Protein AF-A0A656Z6T0-F1 (afdb_monomer_lite)

pLDDT: mean 86.81, std 19.66, range [35.59, 98.38]

Structure (mmCIF, N/CA/C/O backbone):
data_AF-A0A656Z6T0-F1
#
_entry.id   AF-A0A656Z6T0-F1
#
loop_
_atom_site.group_PDB
_atom_site.id
_atom_site.type_symbol
_atom_site.label_atom_id
_atom_site.label_alt_id
_atom_site.label_comp_id
_atom_site.label_asym_id
_atom_site.label_entity_id
_atom_site.label_seq_id
_atom_site.pdbx_PDB_ins_code
_atom_site.Cartn_x
_atom_site.Cartn_y
_atom_site.Cartn_z
_atom_site.occupancy
_atom_site.B_iso_or_equiv
_atom_site.auth_seq_id
_atom_site.auth_comp_id
_atom_site.auth_asym_id
_atom_site.auth_atom_id
_atom_site.pdbx_PDB_model_num
ATOM 1 N N . MET A 1 1 ? 10.532 -8.068 4.427 1.00 90.19 1 MET A N 1
ATOM 2 C CA . MET A 1 1 ? 10.777 -6.646 4.112 1.00 90.19 1 MET A CA 1
ATOM 3 C C . MET A 1 1 ? 11.010 -6.548 2.619 1.00 90.19 1 MET A C 1
ATOM 5 O O . MET A 1 1 ? 11.572 -7.486 2.064 1.00 90.19 1 MET A O 1
ATOM 9 N N . THR A 1 2 ? 10.521 -5.486 1.994 1.00 96.12 2 THR A N 1
ATOM 10 C CA . THR A 1 2 ? 10.571 -5.243 0.544 1.00 96.12 2 THR A CA 1
ATOM 11 C C . THR A 1 2 ? 11.079 -3.828 0.294 1.00 96.12 2 THR A C 1
ATOM 13 O O . THR A 1 2 ? 11.081 -3.019 1.220 1.00 96.12 2 THR A O 1
ATOM 16 N N . ASP A 1 3 ? 11.514 -3.544 -0.933 1.00 96.75 3 ASP A N 1
ATOM 17 C CA . ASP A 1 3 ? 12.108 -2.248 -1.282 1.00 96.75 3 ASP A CA 1
ATOM 18 C C . ASP A 1 3 ? 11.068 -1.148 -1.525 1.00 96.75 3 ASP A C 1
ATOM 20 O O . ASP A 1 3 ? 11.319 0.002 -1.187 1.00 96.75 3 ASP A O 1
ATOM 24 N N . PHE A 1 4 ? 9.907 -1.505 -2.086 1.00 97.25 4 PHE A N 1
ATOM 25 C CA . PHE A 1 4 ? 8.810 -0.578 -2.368 1.00 97.25 4 PHE A CA 1
ATOM 26 C C . PHE A 1 4 ? 7.477 -1.134 -1.872 1.00 97.25 4 PHE A C 1
ATOM 28 O O . PHE A 1 4 ? 7.248 -2.350 -1.905 1.00 97.25 4 PHE A O 1
ATOM 35 N N . ILE A 1 5 ? 6.591 -0.241 -1.439 1.00 97.94 5 ILE A N 1
ATOM 36 C CA . ILE A 1 5 ? 5.239 -0.554 -0.983 1.00 97.94 5 ILE A CA 1
ATOM 37 C C . ILE A 1 5 ? 4.252 0.384 -1.679 1.00 97.94 5 ILE A C 1
ATOM 39 O O . ILE A 1 5 ? 4.283 1.600 -1.495 1.00 97.94 5 ILE A O 1
ATOM 43 N N . PHE A 1 6 ? 3.327 -0.195 -2.442 1.00 97.94 6 PHE A N 1
ATOM 44 C CA . PHE A 1 6 ? 2.215 0.525 -3.056 1.00 97.94 6 PHE A CA 1
ATOM 45 C C . PHE A 1 6 ? 0.888 0.075 -2.464 1.00 97.94 6 PHE A C 1
ATOM 47 O O . PHE A 1 6 ? 0.678 -1.110 -2.208 1.00 97.94 6 PHE A O 1
ATOM 54 N N . MET A 1 7 ? -0.001 1.039 -2.254 1.00 98.38 7 MET A N 1
ATOM 55 C CA . MET A 1 7 ? -1.310 0.834 -1.645 1.00 98.38 7 MET A CA 1
ATOM 56 C C . MET A 1 7 ? -2.428 1.309 -2.575 1.00 98.38 7 MET A C 1
ATOM 58 O O . MET A 1 7 ? -2.225 2.176 -3.424 1.00 98.38 7 MET A O 1
ATOM 62 N N . VAL A 1 8 ? -3.625 0.760 -2.391 1.00 98.25 8 VAL A N 1
ATOM 63 C CA . VAL A 1 8 ? -4.841 1.193 -3.091 1.00 98.25 8 VAL A CA 1
ATOM 64 C C . VAL A 1 8 ? -5.729 1.947 -2.107 1.00 98.25 8 VAL A C 1
ATOM 66 O O . VAL A 1 8 ? -5.941 1.494 -0.977 1.00 98.25 8 VAL A O 1
ATOM 69 N N . ARG A 1 9 ? -6.194 3.132 -2.505 1.00 97.44 9 ARG A N 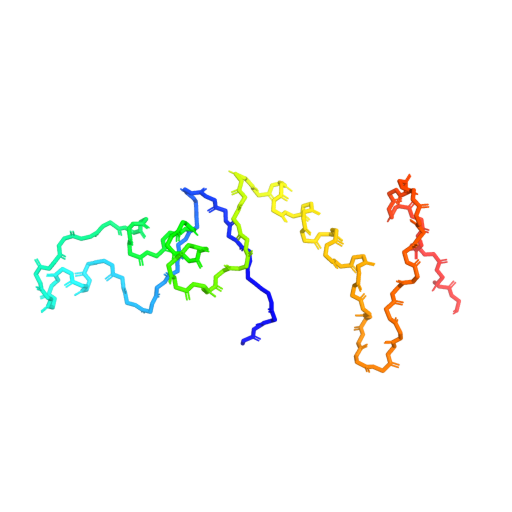1
ATOM 70 C CA . ARG A 1 9 ? -7.038 3.992 -1.669 1.00 97.44 9 ARG A CA 1
ATOM 71 C C . ARG A 1 9 ? -8.354 3.289 -1.345 1.00 97.44 9 ARG A C 1
ATOM 73 O O . ARG A 1 9 ? -8.877 2.541 -2.162 1.00 97.44 9 ARG A O 1
ATOM 80 N N . ASP A 1 10 ? -8.845 3.505 -0.128 1.00 96.00 10 ASP A N 1
ATOM 81 C CA . ASP A 1 10 ? -10.138 3.024 0.381 1.00 96.00 10 ASP A CA 1
ATOM 82 C C . ASP A 1 10 ? -10.362 1.495 0.388 1.00 96.00 10 ASP A C 1
ATOM 84 O O . ASP A 1 10 ? -11.413 1.032 0.829 1.00 96.00 10 ASP A O 1
ATOM 88 N N . SER A 1 11 ? -9.390 0.692 -0.059 1.00 96.44 11 SER A N 1
ATOM 89 C CA . SER A 1 11 ? -9.484 -0.774 -0.103 1.00 96.44 11 SER A CA 1
ATOM 90 C C . SER A 1 11 ? -8.329 -1.495 0.597 1.00 96.44 11 SER A C 1
ATOM 92 O O . SER A 1 11 ? -8.413 -2.704 0.825 1.00 96.44 11 SER A O 1
ATOM 94 N N . SER A 1 12 ? -7.257 -0.782 0.966 1.00 96.81 12 SER A N 1
ATOM 95 C CA . SER A 1 12 ? -6.075 -1.360 1.613 1.00 96.81 12 SER A CA 1
ATOM 96 C C . SER A 1 12 ? -5.711 -0.651 2.921 1.00 96.81 12 SER A C 1
ATOM 98 O O . SER A 1 12 ? -5.711 0.577 3.004 1.00 96.81 12 SER A O 1
ATOM 100 N N . TYR A 1 13 ? -5.359 -1.444 3.939 1.00 97.31 13 TYR A N 1
ATOM 101 C CA . TYR A 1 13 ? -4.990 -0.968 5.274 1.00 97.31 13 TYR A CA 1
ATOM 102 C C . TYR A 1 13 ? -3.820 -1.784 5.828 1.00 97.31 13 TYR A C 1
ATOM 104 O O . TYR A 1 13 ? -3.779 -3.003 5.646 1.00 97.31 13 TYR A O 1
ATOM 112 N N . MET A 1 14 ? -2.892 -1.141 6.537 1.00 97.69 14 MET A N 1
ATOM 113 C CA . MET A 1 14 ? -1.803 -1.818 7.245 1.00 97.69 14 MET A CA 1
ATOM 114 C C . MET A 1 14 ? -1.636 -1.267 8.663 1.00 97.69 14 MET A C 1
ATOM 116 O O . MET A 1 14 ? -1.623 -0.068 8.893 1.00 97.69 14 MET A O 1
ATOM 120 N N . PHE A 1 15 ? -1.487 -2.147 9.646 1.00 96.88 15 PHE A N 1
ATOM 121 C CA . PHE A 1 15 ? -1.166 -1.777 11.024 1.00 96.88 15 PHE A CA 1
ATOM 122 C C . PHE A 1 15 ? -0.644 -3.007 11.767 1.00 96.88 15 PHE A C 1
ATOM 124 O O . PHE A 1 15 ? -0.985 -4.139 11.430 1.00 96.88 15 PHE A O 1
ATOM 131 N N . VAL A 1 16 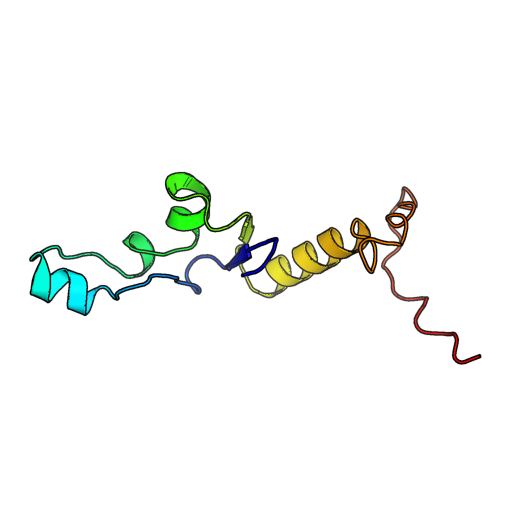? 0.180 -2.792 12.794 1.00 96.44 16 VAL A N 1
ATOM 132 C CA . VAL A 1 16 ? 0.663 -3.886 13.657 1.00 96.44 16 VAL A CA 1
ATOM 133 C C . VAL A 1 16 ? -0.462 -4.398 14.559 1.00 96.44 16 VAL A C 1
ATOM 135 O O . VAL A 1 16 ? -0.612 -5.600 14.754 1.00 96.44 16 VAL A O 1
ATOM 138 N N . THR A 1 17 ? -1.278 -3.478 15.071 1.00 96.19 17 THR A N 1
ATOM 139 C CA . THR A 1 17 ? -2.378 -3.752 15.996 1.00 96.19 17 THR A CA 1
ATOM 140 C C . THR A 1 17 ? -3.631 -3.053 15.488 1.00 96.19 17 THR A C 1
ATOM 142 O O . THR A 1 17 ? -3.571 -1.877 15.139 1.00 96.19 17 THR A O 1
ATOM 145 N N . GLY A 1 18 ? -4.752 -3.773 15.424 1.00 95.56 18 GLY A N 1
ATOM 146 C CA . GLY A 1 18 ? -5.986 -3.265 14.823 1.00 95.56 18 GLY A CA 1
ATOM 147 C C . GLY A 1 18 ? -6.792 -2.293 15.695 1.00 95.56 18 GLY A C 1
ATOM 148 O O . GLY A 1 18 ? -6.560 -2.209 16.905 1.00 95.56 18 GLY A O 1
ATOM 149 N N . PRO A 1 19 ? -7.784 -1.602 15.098 1.00 95.75 19 PRO A N 1
ATOM 150 C CA . PRO A 1 19 ? -8.566 -0.557 15.764 1.00 95.75 19 PRO A CA 1
ATOM 151 C C . PRO A 1 19 ? -9.298 -1.021 17.028 1.00 95.75 19 PRO A C 1
ATOM 153 O O . PRO A 1 19 ? -9.352 -0.289 18.012 1.00 95.75 19 PRO A O 1
ATOM 156 N N . ASP A 1 20 ? -9.813 -2.253 17.043 1.00 95.75 20 ASP A N 1
ATOM 157 C CA . ASP A 1 20 ? -10.531 -2.799 18.204 1.00 95.75 20 ASP A CA 1
ATOM 158 C C . ASP A 1 20 ? -9.618 -2.960 19.428 1.00 95.75 20 ASP A C 1
ATOM 160 O O . ASP A 1 20 ? -10.018 -2.714 20.570 1.00 95.75 20 ASP A O 1
ATOM 164 N N . VAL A 1 21 ? -8.359 -3.337 19.196 1.00 96.69 21 VAL A N 1
ATOM 165 C CA . VAL A 1 21 ? -7.363 -3.462 20.265 1.00 96.69 21 VAL A CA 1
ATOM 166 C C . VAL A 1 21 ? -6.911 -2.080 20.735 1.00 96.69 21 VAL A C 1
ATOM 168 O O . VAL A 1 21 ? -6.796 -1.860 21.937 1.00 96.69 21 VAL A O 1
ATOM 171 N N . VAL A 1 22 ? -6.731 -1.123 19.818 1.00 95.81 22 VAL A N 1
ATOM 172 C CA . VAL A 1 22 ? -6.463 0.279 20.181 1.00 95.81 22 VAL A CA 1
ATOM 173 C C . VAL A 1 22 ? -7.583 0.803 21.082 1.00 95.81 22 VAL A C 1
ATOM 175 O O . VAL A 1 22 ? -7.319 1.236 22.200 1.00 95.81 22 VAL A O 1
ATOM 178 N N . LYS A 1 23 ? -8.845 0.627 20.681 1.00 95.06 23 LYS A N 1
ATOM 179 C CA . LYS A 1 23 ? -10.005 1.055 21.469 1.00 95.06 23 LYS A CA 1
ATOM 180 C C . LYS A 1 23 ? -10.038 0.449 22.867 1.00 95.06 23 LYS A C 1
ATOM 182 O O . LYS A 1 23 ? -10.332 1.150 23.827 1.00 95.06 23 LYS A O 1
ATOM 187 N N . THR A 1 24 ? -9.761 -0.843 22.999 1.00 95.94 24 THR A N 1
ATOM 188 C CA . THR A 1 24 ? -9.836 -1.524 24.301 1.00 95.9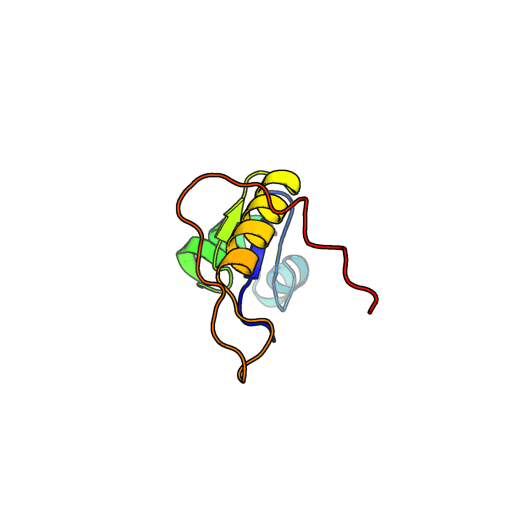4 24 THR A CA 1
ATOM 189 C C . THR A 1 24 ? -8.679 -1.178 25.236 1.00 95.94 24 THR A C 1
ATOM 191 O O . THR A 1 24 ? -8.879 -1.154 26.448 1.00 95.94 24 THR A O 1
ATOM 194 N N . VAL A 1 25 ? -7.489 -0.890 24.702 1.00 96.88 25 VAL A N 1
ATOM 195 C CA . VAL A 1 25 ? -6.287 -0.620 25.509 1.00 96.88 25 VAL A CA 1
ATOM 196 C C . VAL A 1 25 ? -6.114 0.869 25.813 1.00 96.88 25 VAL A C 1
ATOM 198 O O . VAL A 1 25 ? -5.721 1.219 26.924 1.00 96.88 25 VAL A O 1
ATOM 201 N N . THR A 1 26 ? -6.406 1.751 24.855 1.00 94.00 26 THR A N 1
ATOM 202 C CA . THR A 1 26 ? -6.160 3.199 24.981 1.00 94.00 26 THR A CA 1
ATOM 203 C C . THR A 1 26 ? -7.437 4.0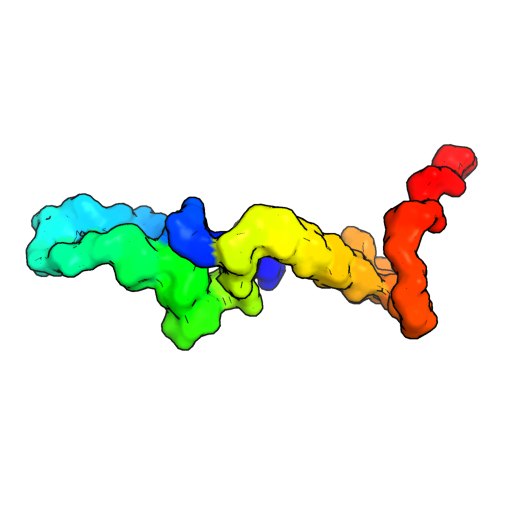25 25.131 1.00 94.00 26 THR A C 1
ATOM 205 O O . THR A 1 26 ? -7.350 5.202 25.465 1.00 94.00 26 THR A O 1
ATOM 208 N N . ASN A 1 27 ? -8.621 3.426 24.947 1.00 93.19 27 ASN A N 1
ATOM 209 C CA . ASN A 1 27 ? -9.916 4.120 24.848 1.00 93.19 27 ASN A CA 1
ATOM 210 C C . ASN A 1 27 ? -10.027 5.097 23.661 1.00 93.19 27 ASN A C 1
ATOM 212 O O . ASN A 1 27 ? -10.960 5.900 23.614 1.00 93.19 27 ASN A O 1
ATOM 216 N N . GLU A 1 28 ? -9.129 5.020 22.677 1.00 93.81 28 GLU A N 1
ATOM 217 C CA . GLU A 1 28 ? -9.208 5.826 21.457 1.00 93.81 28 GLU A CA 1
ATOM 218 C C . GLU A 1 28 ? -10.084 5.137 20.402 1.00 93.81 28 GLU A C 1
ATOM 220 O O . GLU A 1 28 ? -9.899 3.963 20.079 1.00 93.81 28 GLU A O 1
ATOM 225 N N . ILE A 1 29 ? -11.050 5.870 19.843 1.00 94.50 29 ILE A N 1
ATOM 226 C CA . ILE A 1 29 ? -11.874 5.388 18.731 1.00 94.50 29 ILE A CA 1
ATOM 227 C C . ILE A 1 29 ? -11.259 5.916 17.442 1.00 94.50 29 ILE A C 1
ATOM 229 O O . ILE A 1 29 ? -11.332 7.110 17.165 1.00 94.50 29 ILE A O 1
ATOM 233 N N . VAL A 1 30 ? -10.669 5.015 16.666 1.00 95.50 30 VAL A N 1
ATOM 234 C CA . VAL A 1 30 ? -10.073 5.303 15.360 1.00 95.50 30 VAL A CA 1
ATOM 235 C C . VAL A 1 30 ? -10.600 4.307 14.339 1.00 95.50 30 VAL A C 1
ATOM 237 O O . VAL A 1 30 ? -10.851 3.145 14.663 1.00 95.50 30 VAL A O 1
ATOM 240 N N . THR A 1 31 ? -10.800 4.749 13.105 1.00 96.44 31 THR A N 1
ATOM 241 C CA . THR A 1 31 ? -11.176 3.864 11.997 1.00 96.44 31 THR A CA 1
ATOM 242 C C . THR A 1 31 ? -9.947 3.174 11.396 1.00 96.44 31 THR A C 1
ATOM 244 O O . THR A 1 31 ? -8.810 3.588 11.624 1.00 96.44 31 THR A O 1
ATOM 247 N N . ALA A 1 32 ? -10.154 2.118 10.601 1.00 96.12 32 ALA A N 1
ATOM 248 C CA . ALA A 1 32 ? -9.058 1.454 9.886 1.00 96.12 32 ALA A CA 1
ATOM 249 C C . ALA A 1 32 ? -8.345 2.399 8.896 1.00 96.12 32 ALA A C 1
ATOM 251 O O . ALA A 1 32 ? -7.118 2.366 8.807 1.00 96.12 32 ALA A O 1
ATOM 252 N N . GLU A 1 33 ? -9.097 3.271 8.211 1.00 96.38 33 GLU A N 1
ATOM 253 C CA . GLU A 1 33 ? -8.544 4.274 7.287 1.00 96.38 33 GLU A CA 1
ATOM 254 C C . GLU A 1 33 ? -7.674 5.295 8.027 1.00 96.38 33 GLU A C 1
ATOM 256 O O . GLU A 1 33 ? -6.540 5.555 7.628 1.00 96.38 33 GLU A O 1
ATOM 261 N N . GLU A 1 34 ? -8.149 5.820 9.158 1.00 95.25 34 GLU A N 1
ATOM 262 C CA . GLU A 1 34 ? -7.370 6.765 9.966 1.00 95.25 34 GLU A CA 1
ATOM 263 C C . GLU A 1 34 ? -6.112 6.115 10.553 1.00 95.25 34 GLU A C 1
ATOM 265 O O . GLU A 1 34 ? -5.043 6.731 10.562 1.00 95.25 34 GLU A O 1
ATOM 270 N N . LEU A 1 35 ? -6.225 4.869 11.021 1.00 96.44 35 LEU A N 1
ATOM 271 C CA . LEU A 1 35 ? -5.135 4.158 11.682 1.00 96.44 35 LEU A CA 1
ATOM 272 C C . LEU A 1 35 ? -4.024 3.743 10.708 1.00 96.44 35 LEU A C 1
ATOM 274 O O . LEU A 1 35 ? -2.846 3.848 11.046 1.00 96.44 35 LEU A O 1
ATOM 278 N N . GLY A 1 36 ? -4.393 3.263 9.520 1.00 97.50 36 GLY A N 1
ATOM 279 C CA . GLY A 1 36 ? -3.464 2.571 8.626 1.00 97.50 36 GLY A CA 1
ATOM 280 C C . GLY A 1 36 ? -3.860 2.571 7.154 1.00 97.50 36 GLY A C 1
ATOM 281 O O . GLY A 1 36 ? -3.412 1.703 6.407 1.00 97.50 36 GLY A O 1
ATOM 282 N N . GLY A 1 37 ? -4.719 3.495 6.728 1.00 97.88 37 GLY A N 1
ATOM 283 C CA . GLY A 1 37 ? -5.090 3.649 5.325 1.00 97.88 37 GLY A CA 1
ATOM 284 C C . GLY A 1 37 ? -3.941 4.150 4.447 1.00 97.88 37 GLY A C 1
ATOM 285 O O . GLY A 1 37 ? -2.895 4.620 4.918 1.00 97.88 37 GLY A O 1
ATOM 286 N N . ALA A 1 38 ? -4.154 4.095 3.133 1.00 97.62 38 ALA A N 1
ATOM 287 C CA . ALA A 1 38 ? -3.156 4.483 2.135 1.00 97.62 38 ALA A CA 1
ATOM 288 C C . ALA A 1 38 ? -2.679 5.941 2.302 1.00 97.62 38 ALA A C 1
ATOM 290 O O . ALA A 1 38 ? -1.495 6.244 2.124 1.00 97.62 38 ALA A O 1
ATOM 291 N N . SER A 1 39 ? -3.574 6.860 2.692 1.00 95.81 39 SER A N 1
ATOM 292 C CA . SER A 1 39 ? -3.228 8.270 2.941 1.00 95.81 39 SER A CA 1
ATOM 293 C C . SER A 1 39 ? -2.292 8.424 4.149 1.00 95.81 39 SER A C 1
ATOM 295 O O . SER A 1 39 ? -1.303 9.159 4.083 1.00 95.81 39 SER A O 1
ATOM 297 N N . THR A 1 40 ? -2.539 7.683 5.235 1.00 96.94 40 THR A N 1
ATOM 298 C CA . THR A 1 40 ? -1.684 7.677 6.435 1.00 96.94 40 THR A CA 1
ATOM 299 C C . THR A 1 40 ? -0.277 7.164 6.116 1.00 96.94 40 THR A C 1
ATOM 301 O O . THR A 1 40 ? 0.722 7.726 6.588 1.00 96.94 40 THR A O 1
ATOM 304 N N . HIS A 1 41 ? -0.172 6.139 5.270 1.00 98.12 41 HIS A N 1
ATOM 305 C CA . HIS A 1 41 ? 1.113 5.549 4.902 1.00 98.12 41 HIS A CA 1
ATOM 306 C C . HIS A 1 41 ? 1.909 6.308 3.846 1.00 98.12 41 HIS A C 1
ATOM 308 O O . HIS A 1 41 ? 3.134 6.250 3.895 1.00 98.12 41 HIS A O 1
ATOM 314 N N . THR A 1 42 ? 1.255 7.087 2.985 1.00 97.06 42 THR A N 1
ATOM 315 C CA . THR A 1 42 ? 1.943 7.916 1.978 1.00 97.06 42 THR A CA 1
ATOM 316 C C . THR A 1 42 ? 2.268 9.332 2.451 1.00 97.06 42 THR A C 1
ATOM 318 O O . THR A 1 42 ? 3.238 9.919 1.984 1.00 97.06 42 THR A O 1
ATOM 321 N N . LYS A 1 43 ? 1.483 9.910 3.375 1.00 96.06 43 LYS A N 1
ATOM 322 C CA . LYS A 1 43 ? 1.660 11.315 3.800 1.00 96.06 43 LYS A CA 1
ATOM 323 C C . LYS A 1 43 ? 2.310 11.494 5.165 1.00 96.06 43 LYS A C 1
ATOM 325 O O . LYS A 1 43 ? 2.928 12.528 5.398 1.00 96.06 43 LYS A O 1
ATOM 330 N N . LYS A 1 44 ? 2.109 10.550 6.090 1.00 95.25 44 LYS A N 1
ATOM 331 C CA . LYS A 1 44 ? 2.489 10.731 7.501 1.00 95.25 44 LYS A CA 1
ATOM 332 C C . LYS A 1 44 ? 3.605 9.796 7.943 1.00 95.25 44 LYS A C 1
ATOM 334 O O . LYS A 1 44 ? 4.576 10.258 8.528 1.00 95.25 44 LYS A O 1
ATOM 339 N N . SER A 1 45 ? 3.443 8.494 7.718 1.00 95.44 45 SER A N 1
ATOM 340 C CA . SER A 1 45 ? 4.400 7.492 8.218 1.00 95.44 45 SER A CA 1
ATOM 341 C C . SER A 1 45 ? 5.471 7.086 7.207 1.00 95.44 45 SER A C 1
ATOM 343 O O . SER A 1 45 ? 6.451 6.467 7.611 1.00 95.44 45 SER A O 1
ATOM 345 N N . SER A 1 46 ? 5.294 7.427 5.925 1.00 94.62 46 SER A N 1
ATOM 346 C CA . SER A 1 46 ? 6.208 7.072 4.827 1.00 94.62 46 SER A CA 1
ATOM 347 C C . SER A 1 46 ? 6.470 5.567 4.696 1.00 94.62 46 SER A C 1
ATOM 349 O O . SER A 1 46 ? 7.527 5.153 4.234 1.00 94.62 46 SER A O 1
ATOM 351 N N . VAL A 1 47 ? 5.513 4.742 5.131 1.00 97.19 47 VAL A N 1
ATOM 352 C CA . VAL A 1 47 ? 5.565 3.281 4.971 1.00 97.19 47 VAL A CA 1
ATOM 353 C C . VAL A 1 47 ? 5.255 2.884 3.529 1.00 97.19 47 VAL A C 1
ATOM 355 O O . VAL A 1 47 ? 5.774 1.880 3.066 1.00 97.19 47 VAL A O 1
ATOM 358 N N . ALA A 1 48 ? 4.406 3.644 2.832 1.00 97.81 48 ALA A N 1
ATOM 359 C CA . ALA A 1 48 ? 4.071 3.402 1.434 1.00 97.81 48 ALA A CA 1
ATOM 360 C C . ALA A 1 48 ? 4.681 4.486 0.542 1.00 97.81 48 ALA A C 1
ATOM 362 O O . ALA A 1 48 ? 4.545 5.677 0.824 1.00 97.81 48 ALA A O 1
ATOM 363 N N . ASP A 1 49 ? 5.291 4.065 -0.562 1.00 97.50 49 ASP A N 1
ATOM 364 C CA . ASP A 1 49 ? 5.919 4.933 -1.562 1.00 97.50 49 ASP A CA 1
ATOM 365 C C . ASP A 1 49 ? 4.897 5.518 -2.547 1.00 97.50 49 ASP A C 1
ATOM 367 O O . ASP A 1 49 ? 5.165 6.506 -3.228 1.00 97.50 49 ASP A O 1
ATOM 371 N N . GLY A 1 50 ? 3.708 4.913 -2.630 1.00 97.06 50 GLY A N 1
ATOM 372 C CA . GLY A 1 50 ? 2.653 5.326 -3.548 1.00 97.06 50 GLY A CA 1
ATOM 373 C C . GLY A 1 50 ? 1.269 4.832 -3.139 1.00 97.06 50 GLY A C 1
ATOM 374 O O . GLY A 1 50 ? 1.120 3.784 -2.506 1.00 97.06 50 GLY A O 1
ATOM 375 N N . ALA A 1 51 ? 0.253 5.607 -3.519 1.00 97.75 51 ALA A N 1
ATOM 376 C CA . ALA A 1 51 ? -1.155 5.260 -3.369 1.00 97.75 51 ALA A CA 1
ATOM 377 C C . ALA A 1 51 ? -1.906 5.531 -4.678 1.00 97.75 51 ALA A C 1
ATOM 379 O O . ALA A 1 51 ? -1.740 6.607 -5.265 1.00 97.75 51 ALA A O 1
ATOM 380 N N . PHE A 1 52 ? -2.748 4.587 -5.092 1.00 98.06 52 PHE A N 1
ATOM 381 C CA . PHE A 1 52 ? -3.478 4.608 -6.367 1.00 98.06 52 PHE A CA 1
ATOM 382 C C . PHE A 1 52 ? -4.980 4.420 -6.154 1.00 98.06 52 PHE A C 1
ATOM 384 O O . PHE A 1 52 ? -5.390 3.907 -5.114 1.00 98.06 52 PHE A O 1
ATOM 391 N N . GLU A 1 53 ? -5.805 4.848 -7.112 1.00 97.81 53 GLU A N 1
ATOM 392 C CA . GLU A 1 53 ? -7.268 4.832 -6.952 1.00 97.81 53 GLU A CA 1
ATOM 393 C C . GLU A 1 53 ? -7.854 3.419 -7.035 1.00 97.81 53 GLU A C 1
ATOM 395 O O . GLU A 1 53 ? -8.909 3.143 -6.475 1.00 97.81 53 GLU A O 1
ATOM 400 N N . ASN A 1 54 ? -7.197 2.513 -7.762 1.00 97.94 54 ASN A N 1
ATOM 401 C CA . ASN A 1 54 ? -7.671 1.147 -7.954 1.00 97.94 54 ASN A CA 1
ATOM 402 C C . ASN A 1 54 ? -6.525 0.179 -8.285 1.00 97.94 54 ASN A C 1
ATOM 404 O O . ASN A 1 54 ? -5.403 0.581 -8.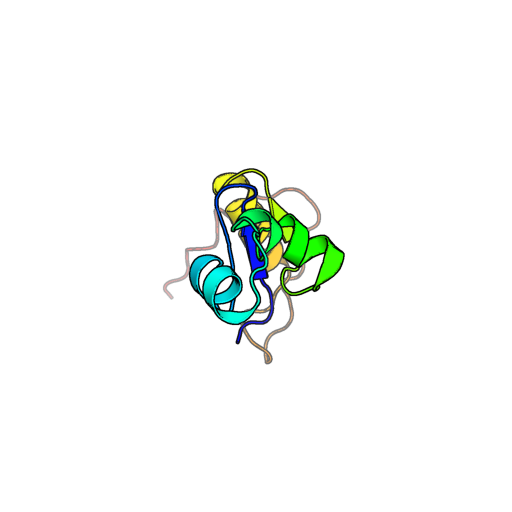603 1.00 97.94 54 ASN A O 1
ATOM 408 N N . ASP A 1 55 ? -6.845 -1.113 -8.253 1.00 97.62 55 ASP A N 1
ATOM 409 C CA . ASP A 1 55 ? -5.897 -2.205 -8.476 1.00 97.62 55 ASP A CA 1
ATOM 410 C C . ASP A 1 55 ? -5.246 -2.165 -9.866 1.00 97.62 55 ASP A C 1
ATOM 412 O O . ASP A 1 55 ? -4.070 -2.502 -10.007 1.00 97.62 55 ASP A O 1
ATOM 416 N N . ILE A 1 56 ? -5.991 -1.755 -10.900 1.00 97.88 56 ILE A N 1
ATOM 417 C CA . ILE A 1 56 ? -5.480 -1.710 -12.278 1.00 97.88 56 ILE A CA 1
ATOM 418 C C . ILE A 1 56 ? -4.383 -0.651 -12.372 1.00 97.88 56 ILE A C 1
ATOM 420 O O . ILE A 1 56 ? -3.280 -0.956 -12.821 1.00 97.88 56 ILE A O 1
ATOM 424 N N . GLU A 1 57 ? -4.658 0.557 -11.882 1.00 97.50 57 GLU A N 1
ATOM 425 C CA . GLU A 1 57 ? -3.687 1.652 -11.853 1.00 97.50 57 GLU A CA 1
ATOM 426 C C . GLU A 1 57 ? -2.447 1.275 -11.030 1.00 97.50 57 GLU A C 1
ATOM 428 O O . GLU A 1 57 ? -1.318 1.461 -11.486 1.00 97.50 57 GLU A O 1
ATOM 433 N N . ALA A 1 58 ? -2.634 0.669 -9.853 1.00 97.38 58 ALA A N 1
ATOM 434 C CA . ALA A 1 58 ? -1.520 0.218 -9.024 1.00 97.38 58 ALA A CA 1
ATOM 435 C C . ALA A 1 58 ? -0.617 -0.778 -9.769 1.00 97.38 58 ALA A C 1
ATOM 437 O O . ALA A 1 58 ? 0.606 -0.630 -9.779 1.00 97.38 58 ALA A O 1
ATOM 438 N N . LEU A 1 59 ? -1.204 -1.772 -10.440 1.00 97.12 59 LEU A N 1
ATOM 439 C CA . LEU A 1 59 ? -0.455 -2.768 -11.207 1.00 97.12 59 LEU A CA 1
ATOM 440 C C . LEU A 1 59 ? 0.241 -2.172 -12.437 1.00 97.12 59 LEU A C 1
ATOM 442 O O . LEU A 1 59 ? 1.345 -2.604 -12.779 1.00 97.12 59 LEU A O 1
ATOM 446 N N . GLU A 1 60 ? -0.365 -1.190 -13.104 1.00 96.88 60 GLU A N 1
ATOM 447 C CA . GLU A 1 60 ? 0.273 -0.458 -14.202 1.00 96.88 60 GLU A CA 1
ATOM 448 C C . GLU A 1 60 ? 1.520 0.290 -13.721 1.00 96.88 60 GLU A C 1
ATOM 450 O O . GLU A 1 60 ? 2.578 0.185 -14.344 1.00 96.88 60 GLU A O 1
ATOM 455 N N . GLN A 1 61 ? 1.440 0.963 -12.573 1.00 96.50 61 GLN A N 1
ATOM 456 C CA . GLN A 1 61 ? 2.576 1.685 -11.995 1.00 96.50 61 GLN A CA 1
ATOM 457 C C . GLN A 1 61 ? 3.680 0.742 -11.509 1.00 96.50 61 GLN A C 1
ATOM 459 O O . GLN A 1 61 ? 4.861 1.019 -11.722 1.00 96.50 61 GLN A O 1
ATOM 464 N N . VAL A 1 62 ? 3.325 -0.425 -10.956 1.00 96.19 62 VAL A N 1
ATOM 465 C CA . VAL A 1 62 ? 4.303 -1.486 -10.661 1.00 96.19 62 VAL A CA 1
ATOM 466 C C . VAL A 1 62 ? 5.033 -1.912 -11.934 1.00 96.19 62 VAL A C 1
ATOM 468 O O . VAL A 1 62 ? 6.258 -1.996 -11.937 1.00 96.19 62 VAL A O 1
ATOM 471 N N . ARG A 1 63 ? 4.318 -2.163 -13.037 1.00 94.81 63 ARG A N 1
ATOM 472 C CA . ARG A 1 63 ? 4.951 -2.563 -14.307 1.00 94.81 63 ARG A CA 1
ATOM 473 C C . ARG A 1 63 ? 5.926 -1.507 -14.816 1.00 94.81 63 ARG A C 1
ATOM 475 O O . ARG A 1 63 ? 7.023 -1.867 -15.230 1.00 94.81 63 ARG A O 1
ATOM 482 N N . ILE A 1 64 ? 5.547 -0.233 -14.725 1.00 93.50 64 ILE A N 1
ATOM 483 C CA . ILE A 1 64 ? 6.417 0.892 -15.079 1.00 93.50 64 ILE A CA 1
ATOM 484 C C . ILE A 1 64 ? 7.668 0.904 -14.193 1.00 93.50 64 ILE A C 1
ATOM 486 O O . ILE A 1 64 ? 8.771 1.016 -14.717 1.00 93.50 64 ILE A O 1
ATOM 490 N N . LEU A 1 65 ? 7.533 0.728 -12.873 1.00 93.88 65 LEU A N 1
ATOM 491 C CA . LEU A 1 65 ? 8.679 0.648 -11.959 1.00 93.88 65 LEU A CA 1
ATOM 492 C C . LEU A 1 65 ? 9.662 -0.456 -12.385 1.00 93.88 65 LEU A C 1
ATOM 494 O O . LEU A 1 65 ? 10.868 -0.219 -12.451 1.00 93.88 65 LEU A O 1
ATOM 498 N N . PHE A 1 66 ? 9.156 -1.641 -12.733 1.00 91.88 66 PHE A N 1
ATOM 499 C CA . PHE A 1 66 ? 9.988 -2.761 -13.185 1.00 91.88 66 PHE A CA 1
ATOM 500 C C . PHE A 1 66 ? 10.737 -2.495 -14.498 1.00 91.88 66 PHE A C 1
ATOM 502 O O . PHE A 1 66 ? 11.780 -3.110 -14.722 1.00 91.88 66 PHE A O 1
ATOM 509 N N . ASP A 1 67 ? 10.276 -1.572 -15.345 1.00 90.50 67 ASP A N 1
ATOM 510 C CA . ASP A 1 67 ? 11.010 -1.186 -16.555 1.00 90.50 67 ASP A CA 1
ATOM 511 C C . ASP A 1 67 ? 12.297 -0.399 -16.252 1.00 90.50 67 ASP A C 1
ATOM 513 O O . ASP A 1 67 ? 13.196 -0.354 -17.095 1.00 90.50 67 ASP A O 1
ATOM 517 N N . PHE A 1 68 ? 12.430 0.158 -15.043 1.00 90.12 68 PHE A N 1
ATOM 518 C CA . PHE A 1 68 ? 13.629 0.875 -14.596 1.00 90.12 68 PHE A CA 1
ATOM 519 C C . PHE A 1 68 ? 14.595 0.016 -13.771 1.00 90.12 68 PHE A C 1
ATOM 521 O O . PHE A 1 68 ? 15.754 0.400 -13.591 1.00 90.12 68 PHE A O 1
ATOM 528 N N . LEU A 1 69 ? 14.153 -1.137 -13.265 1.00 92.50 69 LEU A N 1
ATOM 529 C CA . LEU A 1 69 ? 14.944 -1.959 -12.351 1.00 92.50 69 LEU A CA 1
ATOM 530 C C . LEU A 1 69 ? 15.739 -3.047 -13.096 1.00 92.50 69 LEU A C 1
ATOM 532 O O . LEU A 1 69 ? 15.210 -3.689 -14.008 1.00 92.50 69 LEU A O 1
ATOM 536 N N . PRO A 1 70 ? 17.012 -3.298 -12.726 1.00 93.44 70 PRO A N 1
ATOM 537 C CA . PRO A 1 70 ? 17.723 -4.486 -13.186 1.00 93.44 70 PRO A CA 1
ATOM 538 C C . PRO A 1 70 ? 17.087 -5.750 -12.592 1.00 93.44 70 PRO A C 1
ATOM 540 O O . PRO A 1 70 ? 16.462 -5.707 -11.534 1.00 93.44 70 PRO A O 1
ATOM 543 N N . LEU A 1 71 ? 17.299 -6.905 -13.231 1.00 92.12 71 LEU A N 1
ATOM 544 C CA . LEU A 1 71 ? 16.784 -8.181 -12.715 1.00 92.12 71 LEU A CA 1
ATOM 545 C C . LEU A 1 71 ? 17.416 -8.577 -11.374 1.00 92.12 71 LEU A C 1
ATOM 547 O O . LEU A 1 71 ? 16.825 -9.328 -10.603 1.00 92.12 71 LEU A O 1
ATOM 551 N N . ASN A 1 72 ? 18.639 -8.115 -11.115 1.00 95.56 72 ASN A N 1
ATOM 552 C CA . ASN A 1 72 ? 19.369 -8.331 -9.873 1.00 95.56 72 ASN A CA 1
ATOM 553 C C . ASN A 1 72 ? 20.519 -7.318 -9.741 1.00 95.56 72 ASN A C 1
ATOM 555 O O . ASN A 1 72 ? 20.840 -6.582 -10.672 1.00 95.56 72 ASN A O 1
ATOM 559 N N . ASN A 1 73 ? 21.190 -7.327 -8.588 1.00 95.81 73 ASN A N 1
ATOM 560 C CA . ASN A 1 73 ? 22.273 -6.398 -8.252 1.00 95.81 73 ASN A CA 1
ATOM 561 C C . ASN A 1 73 ? 23.582 -6.571 -9.052 1.00 95.81 73 ASN A C 1
ATOM 563 O O . ASN A 1 73 ? 24.510 -5.789 -8.850 1.00 95.81 73 ASN A O 1
ATOM 567 N N . ARG A 1 74 ? 23.700 -7.587 -9.918 1.00 97.00 74 ARG A N 1
ATOM 568 C CA . ARG A 1 74 ? 24.875 -7.810 -10.784 1.00 97.00 74 ARG A CA 1
ATOM 569 C C . ARG A 1 74 ? 24.647 -7.351 -12.219 1.00 97.00 74 ARG A C 1
ATOM 571 O O . ARG A 1 74 ? 25.598 -7.285 -12.995 1.00 97.00 74 ARG A O 1
ATOM 578 N N . GLU A 1 75 ? 23.407 -7.048 -12.575 1.00 94.12 75 GLU A N 1
ATOM 579 C CA . GLU A 1 75 ? 23.029 -6.609 -13.909 1.00 94.12 75 GLU A CA 1
ATOM 580 C C . GLU A 1 75 ? 22.863 -5.091 -13.957 1.00 94.12 75 GLU A C 1
ATOM 582 O O . GLU A 1 75 ? 22.535 -4.436 -12.968 1.00 94.12 75 GLU A O 1
ATOM 587 N N . LYS A 1 76 ? 23.111 -4.510 -15.133 1.00 91.81 76 LYS A N 1
ATOM 588 C CA . LYS A 1 76 ? 22.848 -3.086 -15.360 1.00 91.81 76 LYS A CA 1
ATOM 589 C C . LYS A 1 76 ? 21.337 -2.860 -15.486 1.00 91.81 76 LYS A C 1
ATOM 591 O O . LYS A 1 76 ? 20.650 -3.743 -16.004 1.00 91.81 76 LYS A O 1
ATOM 596 N N . PRO A 1 77 ? 20.818 -1.693 -15.064 1.00 89.56 77 PRO A N 1
ATOM 597 C CA . PRO A 1 77 ? 19.419 -1.354 -15.294 1.00 89.56 77 PRO A CA 1
ATOM 598 C C . PRO A 1 77 ? 19.104 -1.376 -16.798 1.00 89.56 77 PRO A C 1
ATOM 600 O O . PRO A 1 77 ? 20.004 -1.121 -17.614 1.00 89.56 77 PRO A O 1
ATOM 603 N N . PRO A 1 78 ? 17.852 -1.672 -17.188 1.00 87.88 78 PRO A N 1
ATOM 604 C CA . PRO A 1 78 ? 17.436 -1.594 -18.577 1.00 87.88 78 PRO A CA 1
ATOM 605 C C . PRO A 1 78 ? 17.773 -0.217 -19.161 1.00 87.88 78 PRO A C 1
ATOM 607 O O . PRO A 1 78 ? 17.511 0.819 -18.553 1.00 87.88 78 PRO A O 1
ATOM 610 N N . LEU A 1 79 ? 18.360 -0.197 -20.360 1.00 76.81 79 LEU A N 1
ATOM 611 C CA . LEU A 1 79 ? 18.480 1.033 -21.137 1.00 76.81 79 LEU A CA 1
ATOM 612 C C . LEU A 1 79 ? 17.063 1.393 -21.580 1.00 76.81 79 LEU A C 1
ATOM 614 O O . LEU A 1 79 ? 16.550 0.790 -22.522 1.00 76.81 79 LEU A O 1
ATOM 618 N N . ALA A 1 80 ? 16.402 2.297 -20.859 1.00 59.06 80 ALA A N 1
ATOM 619 C CA . ALA A 1 80 ? 15.079 2.769 -21.233 1.00 59.06 80 ALA A CA 1
ATOM 620 C C . ALA A 1 80 ? 15.136 3.285 -22.681 1.00 59.06 80 ALA A C 1
ATOM 622 O O . ALA A 1 80 ? 15.797 4.284 -22.971 1.00 59.06 80 ALA A O 1
ATOM 623 N N . LEU A 1 81 ? 14.475 2.581 -23.605 1.00 50.53 81 LEU A N 1
ATOM 624 C CA . LEU A 1 81 ? 14.145 3.140 -24.908 1.00 50.53 81 LEU A CA 1
ATOM 625 C C . LEU A 1 81 ? 13.199 4.301 -24.617 1.00 50.53 81 LEU A C 1
ATOM 627 O O . LEU A 1 81 ? 12.052 4.100 -24.217 1.00 50.53 81 LEU A O 1
ATOM 631 N N . SER A 1 82 ? 13.701 5.526 -24.757 1.00 48.56 82 SER A N 1
ATOM 632 C CA . SER A 1 82 ? 12.826 6.681 -24.858 1.00 48.56 82 SER A CA 1
ATOM 633 C C . SER A 1 82 ? 11.817 6.396 -25.975 1.00 48.56 82 SER A C 1
ATOM 635 O O . SER A 1 82 ? 12.193 5.941 -27.053 1.00 48.56 82 SER A O 1
ATOM 637 N N . SER A 1 83 ? 10.540 6.655 -25.694 1.00 43.75 83 SER A N 1
ATOM 638 C CA . SER A 1 83 ? 9.350 6.410 -26.527 1.00 43.75 83 SER A CA 1
ATOM 639 C C . SER A 1 83 ? 8.653 5.049 -26.350 1.00 43.75 83 SER A C 1
ATOM 641 O O . SER A 1 83 ? 9.035 4.022 -26.901 1.00 43.75 83 SER A O 1
ATOM 643 N N . MET A 1 84 ? 7.553 5.097 -25.588 1.00 41.78 84 MET A N 1
ATOM 644 C CA . MET A 1 84 ? 6.270 4.432 -25.872 1.00 41.78 84 MET A CA 1
ATOM 645 C C . MET A 1 84 ? 6.336 3.126 -26.684 1.00 41.78 84 MET A C 1
ATOM 647 O O . MET A 1 84 ? 5.715 3.016 -27.739 1.00 41.78 84 MET A O 1
ATOM 651 N N . THR A 1 85 ? 7.030 2.106 -26.186 1.00 45.31 85 THR A N 1
ATOM 652 C CA . THR A 1 85 ? 6.829 0.738 -26.674 1.00 45.31 85 THR A CA 1
ATOM 653 C C . THR A 1 85 ? 6.340 -0.116 -25.510 1.00 45.31 85 THR A C 1
ATOM 655 O O . THR A 1 85 ? 7.107 -0.348 -24.577 1.00 45.31 85 THR A O 1
ATOM 658 N N . PRO A 1 86 ? 5.069 -0.565 -25.505 1.00 44.53 86 PRO A N 1
ATOM 659 C CA . PRO A 1 86 ? 4.609 -1.496 -24.489 1.00 44.53 86 PRO A CA 1
ATOM 660 C C . PRO A 1 86 ? 5.443 -2.770 -24.602 1.00 44.53 86 PRO A C 1
ATOM 662 O O . PRO A 1 86 ? 5.657 -3.290 -25.698 1.00 44.53 86 PRO A O 1
ATOM 665 N N . ARG A 1 87 ? 5.920 -3.271 -23.461 1.00 49.72 87 ARG A N 1
ATOM 666 C CA . ARG A 1 87 ? 6.752 -4.474 -23.323 1.00 49.72 87 ARG A CA 1
ATOM 667 C C . ARG A 1 87 ? 5.960 -5.762 -23.607 1.00 49.72 87 ARG A C 1
ATOM 669 O O . ARG A 1 87 ? 6.015 -6.728 -22.858 1.00 49.72 87 ARG A O 1
ATOM 676 N N . VAL A 1 88 ? 5.216 -5.794 -24.705 1.00 46.12 88 VAL A N 1
ATOM 677 C CA . VAL A 1 88 ? 4.775 -7.007 -25.392 1.00 46.12 88 VAL A CA 1
ATOM 678 C C . VAL A 1 88 ? 5.770 -7.174 -26.530 1.00 46.12 88 VAL A C 1
ATOM 680 O O . VAL A 1 88 ? 5.623 -6.504 -27.538 1.00 46.12 88 VAL A O 1
ATOM 683 N N . LEU A 1 89 ? 6.831 -7.961 -26.305 1.00 40.69 89 LEU A N 1
ATOM 684 C CA . LEU A 1 89 ? 7.793 -8.537 -27.279 1.00 40.69 89 LEU A CA 1
ATOM 685 C C . LEU A 1 89 ? 9.207 -8.615 -26.672 1.00 40.69 89 LEU A C 1
ATOM 687 O O . LEU A 1 89 ? 10.139 -7.951 -27.114 1.00 40.69 89 LEU A O 1
ATOM 691 N N . LYS A 1 90 ? 9.378 -9.456 -25.647 1.00 40.50 90 LYS A N 1
ATOM 692 C CA . LYS A 1 90 ? 10.623 -10.230 -25.444 1.00 40.50 90 LYS A CA 1
ATOM 693 C C . LYS A 1 90 ? 10.425 -11.455 -24.539 1.00 40.50 90 LYS A C 1
ATOM 695 O O . LYS A 1 90 ? 11.366 -11.939 -23.924 1.00 40.50 90 LYS A O 1
ATOM 700 N N . CYS A 1 91 ? 9.207 -12.005 -24.494 1.00 35.59 91 CYS A N 1
ATOM 701 C CA . CYS A 1 91 ? 9.025 -13.412 -24.143 1.00 35.59 91 CYS A CA 1
ATOM 702 C C . CYS A 1 91 ? 9.278 -14.211 -25.428 1.00 35.59 91 CYS A C 1
ATOM 704 O O . CYS A 1 91 ? 8.391 -14.338 -26.268 1.00 35.59 91 CYS A O 1
ATOM 706 N N . GLY A 1 92 ? 10.530 -14.606 -25.653 1.00 43.28 92 GLY A N 1
ATOM 707 C CA . GLY A 1 92 ? 10.935 -15.253 -26.899 1.00 43.28 92 GLY A CA 1
ATOM 708 C C . GLY A 1 92 ? 12.441 -15.447 -27.020 1.00 43.28 92 GLY A C 1
ATOM 709 O O . GLY A 1 92 ? 13.047 -14.881 -27.921 1.00 43.28 92 GLY A O 1
ATOM 710 N N . LEU A 1 93 ? 13.031 -16.217 -26.103 1.00 36.47 93 LEU A N 1
ATOM 711 C CA . LEU A 1 93 ? 14.244 -17.015 -26.339 1.00 36.47 93 LEU A CA 1
ATOM 712 C C . LEU A 1 93 ? 14.371 -18.014 -25.171 1.00 36.47 93 LEU A C 1
ATOM 714 O O . LEU A 1 93 ? 14.987 -17.742 -24.153 1.00 36.47 93 LEU A O 1
ATOM 718 N N . ILE A 1 94 ? 13.574 -19.081 -25.172 1.00 39.53 94 ILE A N 1
ATOM 719 C CA . ILE A 1 94 ? 14.063 -20.410 -25.570 1.00 39.53 94 ILE A CA 1
ATOM 720 C C . ILE A 1 94 ? 15.071 -20.339 -26.728 1.00 39.53 94 ILE A C 1
ATOM 722 O O . ILE A 1 94 ? 14.692 -20.363 -27.898 1.00 39.53 94 ILE A O 1
ATOM 726 N N . ARG A 1 95 ? 16.353 -20.242 -26.378 1.00 36.94 95 ARG A N 1
ATOM 727 C CA . ARG A 1 95 ? 17.456 -21.013 -26.962 1.00 36.94 95 ARG A CA 1
ATOM 728 C C . ARG A 1 95 ? 18.507 -21.217 -25.885 1.00 36.94 95 ARG A C 1
ATOM 730 O O . ARG A 1 95 ? 18.846 -20.209 -25.232 1.00 36.94 95 ARG A O 1
#

InterPro domains:
  IPR011762 Acetyl-coenzyme A carboxyltransferase, N-terminal [PS50980] (1-81)
  IPR029045 ClpP/crotonase-like domain superfamily [SSF52096] (1-80)
  IPR034733 Acetyl-coenzyme A carboxylase carboxyl transferase subunit beta [PF01039] (1-80)
  IPR051047 Acyl-CoA Carboxylase Beta Subunit [PTHR43842] (1-80)

Sequence (95 aa):
MTDFIFMVRDSSYMFVTGPDVVKTVTNEIVTAEELGGASTHTKKSSVADGAFENDIEALEQVRILFDFLPLNNREKPPLALSSMTPRVLKCGLIR

Radius of gyration: 18.69 Å; chains: 1; bounding box: 37×32×53 Å

Foldseek 3Di:
DDDAAEEEAPPDFDDPDDQVVCCVPVVDHDDRCRHGGPCCCCPPVVVHVYYHHDDVVRVVVVVVVQQQDDPDPVDDGHPDPPDDDPPPPDPDDPD

Seconda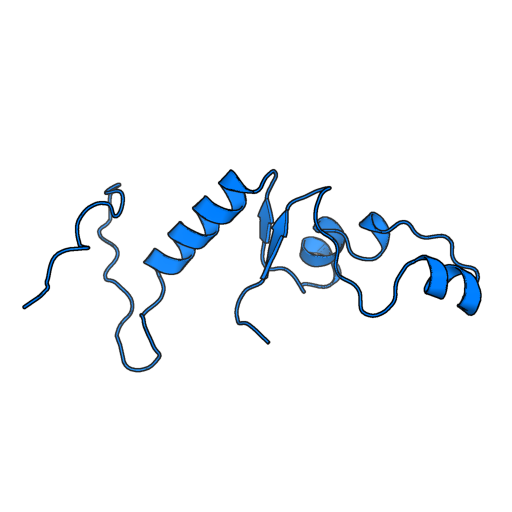ry structure (DSSP, 8-state):
--S--EEETTT-B--SS-HHHHHHHH-----HHHHHBHHHHHHTS---SEEESSHHHHHHHHHHHHHHS-SSTTSPPP---SS---S-S------

Organism: Brucella anthropi (NCBI:txid529)